Protein AF-A0A2W0CEK5-F1 (afdb_monomer)

Radius of gyration: 24.93 Å; Cα contacts (8 Å, |Δi|>4): 22; chains: 1; bounding box: 55×35×66 Å

Organism: NCBI:txid59845

Foldseek 3Di:
DDDPPDPDDVQNVQLDDDPVPDDPVSNVCSVVVNRDDPDDDPDDDDDDPPPPPPDDDDDD

Sequence (60 aa):
MTQNNQPQDEAEIRNKLDEDGDSLMEKKKIMNGVDIEPQADDWAAKPSPVAFNEGKSSKE

Structure (mmCIF, N/CA/C/O backbone):
data_AF-A0A2W0CEK5-F1
#
_entry.id   AF-A0A2W0CEK5-F1
#
loop_
_atom_site.group_PDB
_atom_site.id
_atom_site.type_symbol
_atom_site.label_atom_id
_atom_site.label_alt_id
_atom_site.label_comp_id
_atom_site.label_asym_id
_atom_site.label_entity_id
_atom_site.label_seq_id
_atom_site.pdbx_PDB_ins_code
_atom_site.Cartn_x
_atom_site.Cartn_y
_atom_site.Cartn_z
_atom_site.occupancy
_atom_site.B_iso_or_equiv
_atom_site.auth_seq_id
_atom_site.auth_comp_id
_atom_site.auth_asym_id
_atom_site.auth_atom_id
_atom_site.pdbx_PDB_model_num
ATOM 1 N N . MET A 1 1 ? 10.051 -22.510 18.689 1.00 40.59 1 MET A N 1
ATOM 2 C CA . MET A 1 1 ? 9.599 -21.224 18.121 1.00 40.59 1 MET A CA 1
ATOM 3 C C . MET A 1 1 ? 8.531 -21.548 17.095 1.00 40.59 1 MET A C 1
ATOM 5 O O . MET A 1 1 ? 8.858 -21.942 15.986 1.00 40.59 1 MET A O 1
ATOM 9 N N . THR A 1 2 ? 7.267 -21.537 17.503 1.00 46.56 2 THR A N 1
ATOM 10 C CA . THR A 1 2 ? 6.128 -21.816 16.623 1.00 46.56 2 THR A CA 1
ATOM 11 C C . THR A 1 2 ? 5.900 -20.573 15.772 1.00 46.56 2 THR A C 1
ATOM 13 O O . THR A 1 2 ? 5.460 -19.548 16.287 1.00 46.56 2 THR A O 1
ATOM 16 N N . GLN A 1 3 ? 6.276 -20.619 14.494 1.00 56.28 3 GLN A N 1
ATOM 17 C CA . GLN A 1 3 ? 5.899 -19.566 13.558 1.00 56.28 3 GLN A CA 1
ATOM 18 C C . GLN A 1 3 ? 4.404 -19.726 13.277 1.00 56.28 3 GLN A C 1
ATOM 20 O O . GLN A 1 3 ? 3.987 -20.665 12.602 1.00 56.28 3 GLN A O 1
ATOM 25 N N . ASN A 1 4 ? 3.599 -18.843 13.868 1.00 57.78 4 ASN A N 1
ATOM 26 C CA . ASN A 1 4 ? 2.178 -18.696 13.572 1.00 57.78 4 ASN A CA 1
ATOM 27 C C . ASN A 1 4 ? 2.029 -18.187 12.130 1.00 57.78 4 ASN A C 1
ATOM 29 O O . ASN A 1 4 ? 1.836 -17.000 11.904 1.00 57.78 4 ASN A O 1
ATOM 33 N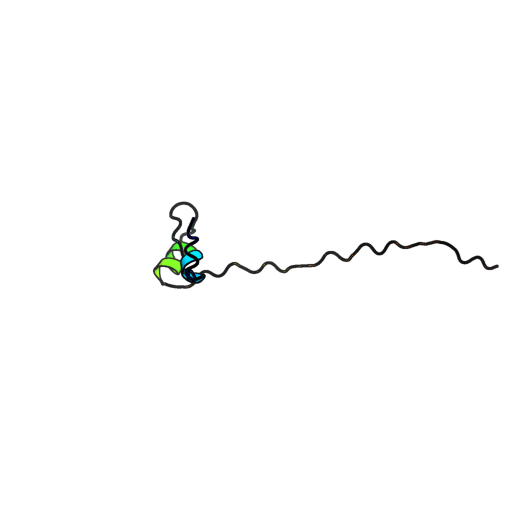 N . ASN A 1 5 ? 2.147 -19.081 11.150 1.00 61.97 5 ASN A N 1
ATOM 34 C CA . ASN A 1 5 ? 1.870 -18.796 9.744 1.00 61.97 5 ASN A CA 1
ATOM 35 C C . ASN A 1 5 ? 0.359 -18.908 9.490 1.00 61.97 5 ASN A C 1
ATOM 37 O O . ASN A 1 5 ? -0.102 -19.757 8.727 1.00 61.97 5 ASN A O 1
ATOM 41 N N . GLN A 1 6 ? -0.427 -18.107 10.2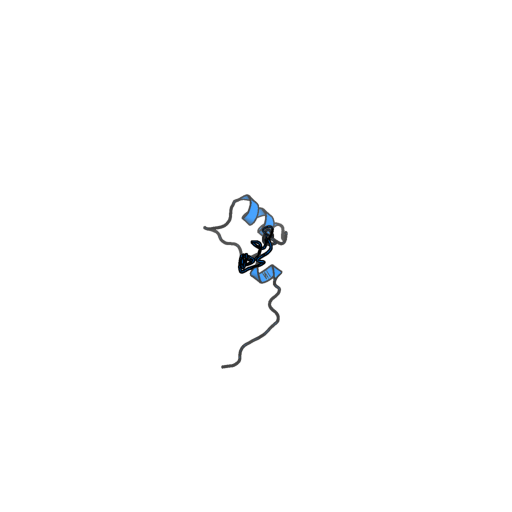13 1.00 63.78 6 GLN A N 1
ATOM 42 C CA . GLN A 1 6 ? -1.788 -17.812 9.777 1.00 63.78 6 GLN A CA 1
ATOM 43 C C . GLN A 1 6 ? -1.653 -17.010 8.475 1.00 63.78 6 GLN A C 1
ATOM 45 O O . GLN A 1 6 ? -0.823 -16.099 8.450 1.00 63.78 6 GLN A O 1
ATOM 50 N N . PRO A 1 7 ? -2.391 -17.341 7.401 1.00 62.31 7 PRO A N 1
ATOM 51 C CA . PRO A 1 7 ? -2.447 -16.477 6.231 1.00 62.31 7 PRO A CA 1
ATOM 52 C C . PRO A 1 7 ? -3.030 -15.146 6.7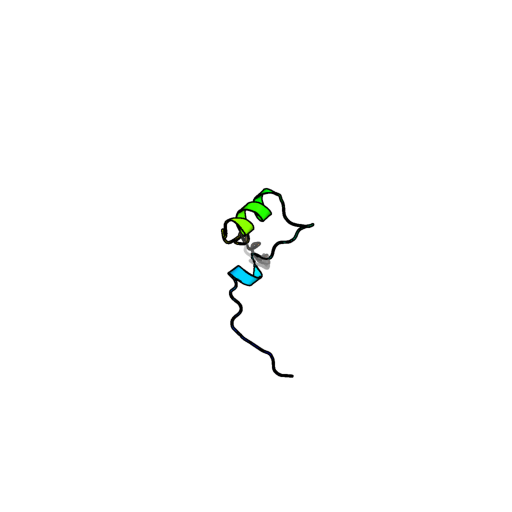01 1.00 62.31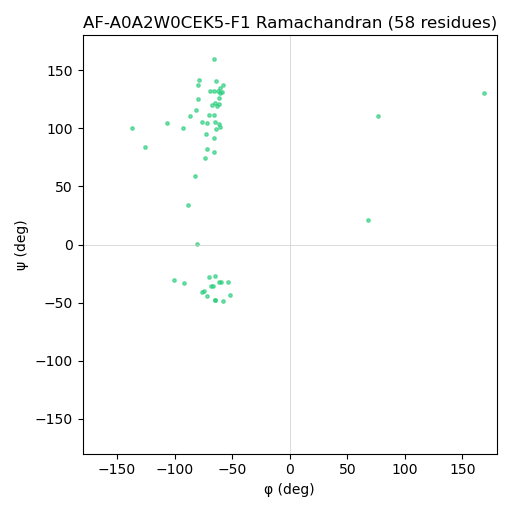 7 PRO A C 1
ATOM 54 O O . PRO A 1 7 ? -4.221 -15.046 6.983 1.00 62.31 7 PRO A O 1
ATOM 57 N N . GLN A 1 8 ? -2.159 -14.163 6.910 1.00 67.56 8 GLN A N 1
ATOM 58 C CA . GLN A 1 8 ? -2.591 -12.805 7.176 1.00 67.56 8 GLN A CA 1
ATOM 59 C C . GLN A 1 8 ? -3.199 -12.288 5.880 1.00 67.56 8 GLN A C 1
ATOM 61 O O . GLN A 1 8 ? -2.620 -12.484 4.811 1.00 67.56 8 GLN A O 1
ATOM 66 N N . ASP A 1 9 ? -4.374 -11.682 5.977 1.00 75.12 9 ASP A N 1
ATOM 67 C CA . ASP A 1 9 ? -5.001 -11.052 4.828 1.00 75.12 9 ASP A CA 1
ATOM 68 C C . ASP A 1 9 ? -4.073 -9.929 4.334 1.00 75.12 9 ASP A C 1
ATOM 70 O O . ASP A 1 9 ? -3.696 -9.033 5.094 1.00 75.12 9 ASP A O 1
ATOM 74 N N . GLU A 1 10 ? -3.638 -10.004 3.074 1.00 74.25 10 GLU A N 1
ATOM 75 C CA . GLU A 1 10 ? -2.727 -9.015 2.492 1.00 74.25 10 GLU A CA 1
ATOM 76 C C . GLU A 1 10 ? -3.342 -7.609 2.528 1.00 74.25 10 GLU A C 1
ATOM 78 O O . GLU A 1 10 ? -2.625 -6.633 2.755 1.00 74.25 10 GLU A O 1
ATOM 83 N N . ALA A 1 11 ? -4.669 -7.494 2.408 1.00 74.56 11 ALA A N 1
ATOM 84 C CA . ALA A 1 11 ? -5.369 -6.223 2.554 1.00 74.56 11 ALA A CA 1
ATOM 85 C C . ALA A 1 11 ? -5.286 -5.695 3.996 1.00 74.56 11 ALA A C 1
ATOM 87 O O . ALA A 1 11 ? -5.126 -4.496 4.206 1.00 74.56 11 ALA A O 1
ATOM 88 N N . GLU A 1 12 ? -5.323 -6.562 5.008 1.00 76.31 12 GLU A N 1
ATOM 89 C CA . GLU A 1 12 ? -5.161 -6.170 6.417 1.00 76.31 12 GLU A CA 1
ATOM 90 C C . GLU A 1 12 ? -3.719 -5.737 6.734 1.00 76.31 12 GLU A C 1
ATOM 92 O O . GLU A 1 12 ? -3.476 -4.906 7.612 1.00 76.31 12 GLU A O 1
ATOM 97 N N . ILE A 1 13 ? -2.740 -6.266 5.995 1.00 77.94 13 ILE A N 1
ATOM 98 C CA . ILE A 1 13 ? -1.345 -5.830 6.092 1.00 77.94 13 ILE A CA 1
ATOM 99 C C . ILE A 1 13 ? -1.150 -4.460 5.426 1.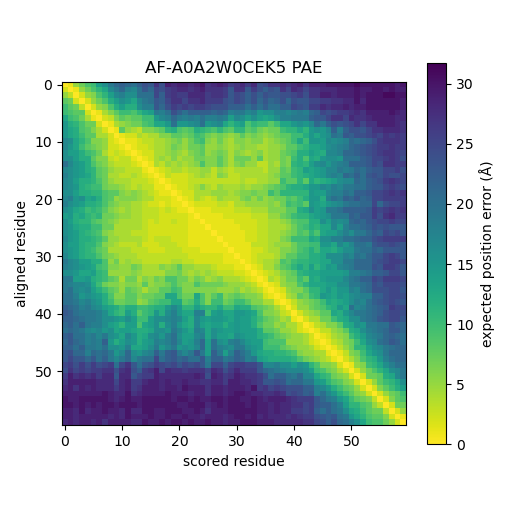00 77.94 13 ILE A C 1
ATOM 101 O O . ILE A 1 13 ? -0.427 -3.634 5.986 1.00 77.94 13 ILE A O 1
ATOM 105 N N . ARG A 1 14 ? -1.789 -4.217 4.272 1.00 79.50 14 ARG A N 1
ATOM 106 C CA . ARG A 1 14 ? -1.688 -2.962 3.504 1.00 79.50 14 ARG A CA 1
ATOM 107 C C . ARG A 1 14 ? -2.490 -1.808 4.105 1.00 79.50 14 ARG A C 1
ATOM 109 O O . ARG A 1 14 ? -1.991 -0.692 4.153 1.00 79.50 14 ARG A O 1
ATOM 116 N N . ASN A 1 15 ? -3.698 -2.063 4.600 1.00 79.94 15 ASN A N 1
ATOM 117 C CA . ASN A 1 15 ? -4.640 -1.025 5.046 1.00 79.94 15 ASN A CA 1
ATOM 118 C C . ASN A 1 15 ? -4.466 -0.632 6.516 1.00 79.94 15 ASN A C 1
ATOM 120 O O . ASN A 1 15 ? -5.437 -0.330 7.215 1.00 79.94 15 ASN A O 1
ATOM 124 N N . LYS A 1 16 ? -3.228 -0.654 7.011 1.00 83.81 16 LYS A N 1
ATOM 125 C CA . LYS A 1 16 ? -2.924 -0.182 8.361 1.00 83.81 16 LYS A CA 1
ATOM 126 C C . LYS A 1 16 ? -2.845 1.334 8.341 1.00 83.81 16 LYS A C 1
ATOM 128 O O . LYS A 1 16 ? -2.075 1.891 7.575 1.00 83.81 16 LYS A O 1
ATOM 133 N N . LEU A 1 17 ? -3.636 1.971 9.199 1.00 84.25 17 LEU A N 1
ATOM 134 C CA . LEU A 1 17 ? -3.633 3.419 9.354 1.00 84.25 17 LEU A CA 1
ATOM 135 C C . 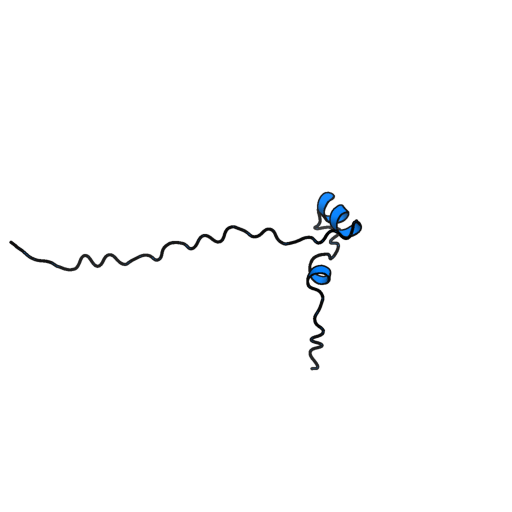LEU A 1 17 ? -2.301 3.880 9.959 1.00 84.25 17 LEU A C 1
ATOM 137 O O . LEU A 1 17 ? -1.976 3.499 11.086 1.00 84.25 17 LEU A O 1
ATOM 141 N N . ASP A 1 18 ? -1.577 4.722 9.232 1.00 86.69 18 ASP A N 1
ATOM 142 C CA . ASP A 1 18 ? -0.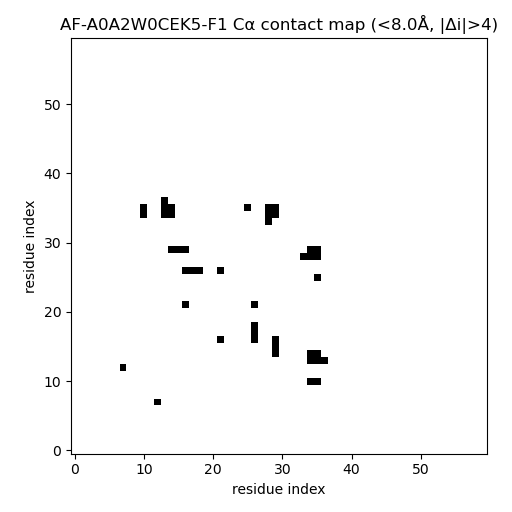407 5.446 9.717 1.00 86.69 18 ASP A CA 1
ATOM 143 C C . ASP A 1 18 ? -0.779 6.922 9.924 1.00 86.69 18 ASP A C 1
ATOM 145 O O . ASP A 1 18 ? -0.950 7.704 8.986 1.00 86.69 18 ASP A O 1
ATOM 149 N N . GLU A 1 19 ? -0.952 7.326 11.183 1.00 84.62 19 GLU A N 1
ATOM 150 C CA . GLU A 1 19 ? -1.380 8.688 11.512 1.00 84.62 19 GLU A CA 1
ATOM 151 C C . GLU A 1 19 ? -0.357 9.758 11.112 1.00 84.62 19 GLU A C 1
ATOM 153 O O . GLU A 1 19 ? -0.760 10.881 10.789 1.00 84.62 19 GLU A O 1
ATOM 158 N N . ASP A 1 20 ? 0.927 9.413 11.059 1.00 86.88 20 ASP A N 1
ATOM 159 C CA . ASP A 1 20 ? 2.012 10.351 10.773 1.00 86.88 20 ASP A CA 1
ATOM 160 C C . ASP A 1 20 ? 2.484 10.259 9.312 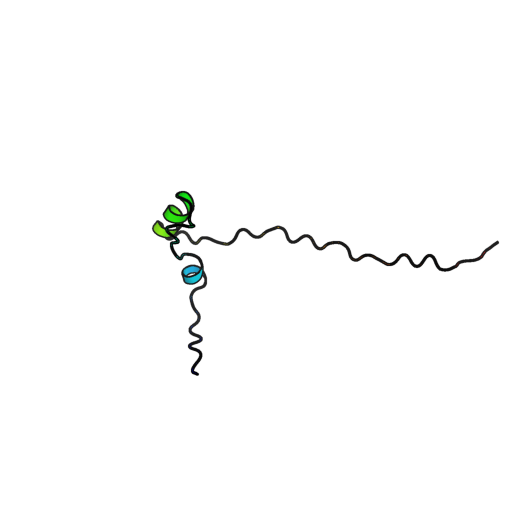1.00 86.88 20 ASP A C 1
ATOM 162 O O . ASP A 1 20 ? 2.902 11.267 8.736 1.00 86.88 20 ASP A O 1
ATOM 166 N N . GLY A 1 21 ? 2.392 9.071 8.705 1.00 83.94 21 GLY A N 1
ATOM 167 C CA . GLY A 1 21 ? 2.816 8.794 7.331 1.00 83.94 21 GLY A CA 1
ATOM 168 C C . GLY A 1 21 ? 1.729 8.959 6.267 1.00 83.94 21 GLY A C 1
ATOM 169 O O . GLY A 1 21 ? 2.039 9.398 5.157 1.00 83.94 21 GLY A O 1
ATOM 170 N N . ASP A 1 22 ? 0.460 8.676 6.587 1.00 85.62 22 ASP A N 1
ATOM 171 C CA . ASP A 1 22 ? -0.601 8.674 5.576 1.00 85.62 22 ASP A CA 1
ATOM 172 C C . ASP A 1 22 ? -1.094 10.089 5.244 1.00 85.62 22 ASP A C 1
ATOM 174 O O . ASP A 1 22 ? -1.413 10.924 6.111 1.00 85.62 22 ASP A O 1
ATOM 178 N N . SER A 1 23 ? -1.287 10.343 3.951 1.00 87.44 23 SER A N 1
ATOM 179 C CA . SER A 1 23 ? -1.981 11.537 3.480 1.00 87.44 23 SER A CA 1
ATOM 180 C C . SER A 1 23 ? -3.460 11.536 3.893 1.00 87.44 23 SER A C 1
ATOM 182 O O . SER A 1 23 ? -4.084 10.498 4.121 1.00 87.44 23 SER A O 1
ATOM 184 N N . LEU A 1 24 ? -4.093 12.717 3.910 1.00 89.19 24 LEU A N 1
ATOM 185 C CA . LEU A 1 24 ? -5.542 12.841 4.155 1.00 89.19 24 LEU A CA 1
ATOM 186 C C . LEU A 1 24 ? -6.387 11.966 3.210 1.00 89.19 24 LEU A C 1
ATOM 188 O O . LEU A 1 24 ? -7.459 11.496 3.592 1.00 89.19 24 LEU A O 1
ATOM 192 N N . MET A 1 25 ? -5.922 11.762 1.974 1.00 87.44 25 MET A N 1
ATOM 193 C CA . MET A 1 25 ? -6.604 10.922 0.993 1.00 87.44 25 MET A CA 1
ATOM 194 C C . MET A 1 25 ? -6.488 9.436 1.343 1.00 87.44 25 MET A C 1
ATOM 196 O O . MET A 1 25 ? -7.488 8.725 1.259 1.00 87.44 25 MET A O 1
ATOM 200 N N . GLU A 1 26 ? -5.303 8.973 1.736 1.00 84.38 26 GLU A N 1
ATOM 201 C CA . GLU A 1 26 ? -5.056 7.579 2.131 1.00 84.38 26 GLU A CA 1
ATOM 202 C C . GLU A 1 26 ? -5.833 7.224 3.395 1.00 84.38 26 GLU A C 1
ATOM 204 O O . GLU A 1 26 ? -6.623 6.283 3.373 1.00 84.38 26 GLU A O 1
ATOM 209 N N . LYS A 1 27 ? -5.776 8.076 4.425 1.00 87.69 27 LYS A N 1
ATOM 210 C CA . LYS A 1 27 ? -6.584 7.929 5.650 1.00 87.69 27 LYS A CA 1
ATOM 211 C C . LYS A 1 27 ? -8.069 7.755 5.338 1.00 87.69 27 LYS A C 1
ATOM 213 O O . LYS A 1 27 ? -8.748 6.905 5.910 1.00 87.69 27 LYS A O 1
ATOM 218 N N . LYS A 1 28 ? -8.591 8.547 4.396 1.00 87.62 28 LYS A N 1
ATOM 219 C CA . LYS A 1 28 ? -9.995 8.465 3.975 1.00 87.62 28 LYS A CA 1
ATOM 220 C C . LYS A 1 28 ? -10.313 7.173 3.219 1.00 87.62 28 LYS A C 1
ATOM 222 O O . LYS A 1 28 ? -11.411 6.650 3.379 1.00 87.62 28 LYS A O 1
ATOM 227 N N . LYS A 1 29 ? -9.386 6.659 2.406 1.00 86.62 29 LYS A N 1
ATOM 228 C CA . LYS A 1 29 ? -9.544 5.368 1.719 1.00 86.62 29 LYS A CA 1
ATOM 229 C C . LYS A 1 29 ? -9.594 4.218 2.725 1.00 86.62 29 LYS A C 1
ATOM 231 O O . LYS A 1 29 ? -10.559 3.461 2.685 1.00 86.62 29 LYS A O 1
ATOM 236 N N . ILE A 1 30 ? -8.664 4.186 3.682 1.00 87.12 30 ILE A N 1
ATOM 237 C CA . ILE A 1 30 ? -8.629 3.183 4.759 1.00 87.12 30 ILE A CA 1
ATOM 238 C C . ILE A 1 30 ? -9.932 3.215 5.569 1.00 87.12 30 ILE A C 1
ATOM 240 O O . ILE A 1 30 ? -10.578 2.184 5.739 1.00 87.12 30 ILE A O 1
ATOM 244 N N . MET A 1 31 ? -10.387 4.400 5.997 1.00 85.12 31 MET A N 1
ATOM 245 C CA . MET A 1 31 ? -11.649 4.544 6.745 1.00 85.12 31 MET A CA 1
ATOM 246 C C . MET A 1 31 ? -12.886 4.097 5.955 1.00 85.12 31 MET A C 1
ATOM 248 O O . MET A 1 31 ? -13.844 3.599 6.541 1.00 85.12 31 MET A O 1
ATOM 252 N N . ASN A 1 32 ? -12.879 4.269 4.634 1.00 86.88 32 ASN A N 1
ATOM 253 C CA . ASN A 1 32 ? -13.962 3.817 3.764 1.00 86.88 32 ASN A CA 1
ATOM 254 C C . ASN A 1 32 ? -13.878 2.315 3.432 1.00 86.88 32 ASN A C 1
ATOM 256 O O . ASN A 1 32 ? -14.715 1.826 2.673 1.00 86.88 32 ASN A O 1
ATOM 260 N N . GLY A 1 33 ? -12.876 1.595 3.952 1.00 80.75 33 GLY A N 1
ATOM 261 C CA . GLY A 1 33 ? -12.614 0.194 3.619 1.00 80.75 33 GLY A CA 1
ATOM 262 C C . GLY A 1 33 ? -12.147 -0.007 2.177 1.00 80.75 33 GLY A C 1
ATOM 263 O O . GLY A 1 33 ? -12.304 -1.093 1.625 1.00 80.75 33 GLY A O 1
ATOM 264 N N . VAL A 1 34 ? -11.630 1.046 1.539 1.00 82.69 34 VAL A N 1
ATOM 265 C CA . VAL A 1 34 ? -11.052 0.963 0.198 1.00 82.69 34 VAL A CA 1
ATOM 266 C C . VAL A 1 34 ? -9.634 0.439 0.338 1.00 82.69 34 VAL A C 1
ATOM 268 O O . VAL A 1 34 ? -8.787 1.114 0.922 1.00 82.69 34 VAL A O 1
ATOM 271 N N . ASP A 1 35 ? -9.399 -0.743 -0.223 1.00 79.25 35 ASP A N 1
ATOM 272 C CA . ASP A 1 35 ? -8.087 -1.379 -0.234 1.00 79.25 35 ASP A CA 1
ATOM 273 C C . ASP A 1 35 ? -7.065 -0.520 -0.994 1.00 79.25 35 ASP A C 1
ATOM 275 O O . ASP A 1 35 ? -7.303 -0.095 -2.131 1.00 79.25 35 ASP A O 1
ATOM 279 N N . ILE A 1 36 ? -5.943 -0.218 -0.342 1.00 78.56 36 ILE A N 1
ATOM 280 C CA . ILE A 1 36 ? -4.834 0.544 -0.910 1.00 78.56 36 ILE A CA 1
ATOM 281 C C . ILE A 1 36 ? -3.839 -0.447 -1.508 1.00 78.56 36 ILE A C 1
ATOM 283 O O . ILE A 1 36 ? -3.010 -1.041 -0.820 1.00 78.56 36 ILE A O 1
ATOM 287 N N . GLU A 1 37 ? -3.905 -0.612 -2.826 1.00 77.62 37 GLU A N 1
ATOM 288 C CA . GLU A 1 37 ? -2.907 -1.382 -3.562 1.00 77.62 37 GLU A CA 1
ATOM 289 C C . GLU A 1 37 ? -1.629 -0.553 -3.774 1.00 77.62 37 GLU A C 1
ATOM 291 O O . GLU A 1 37 ? -1.713 0.650 -4.056 1.00 77.62 37 GLU A O 1
ATOM 296 N N . PRO A 1 38 ? -0.434 -1.166 -3.679 1.00 73.19 38 PRO A N 1
ATOM 297 C CA . PRO A 1 38 ? 0.793 -0.504 -4.087 1.00 73.19 38 PRO A CA 1
ATOM 298 C C . PRO A 1 38 ? 0.704 -0.163 -5.575 1.00 73.19 38 PRO A C 1
ATOM 300 O O . PRO A 1 38 ? 0.310 -0.993 -6.397 1.00 73.19 38 PRO A O 1
ATOM 303 N N . GLN A 1 39 ? 1.091 1.060 -5.927 1.00 70.69 39 GLN A N 1
ATOM 304 C CA . GLN A 1 39 ? 1.248 1.425 -7.328 1.00 70.69 39 GLN A CA 1
ATOM 305 C C . GLN A 1 39 ? 2.364 0.555 -7.913 1.00 70.69 39 GLN A C 1
ATOM 307 O O . GLN A 1 39 ? 3.491 0.565 -7.421 1.00 70.69 39 GLN A O 1
ATOM 312 N N . ALA A 1 40 ? 2.039 -0.249 -8.923 1.00 74.19 40 ALA A N 1
ATOM 313 C CA . ALA A 1 40 ? 3.048 -1.001 -9.648 1.00 74.19 40 ALA A CA 1
ATOM 314 C C . ALA A 1 40 ? 3.872 -0.015 -10.483 1.00 74.19 40 ALA A C 1
ATOM 316 O O . ALA A 1 40 ? 3.357 0.565 -11.438 1.00 74.19 40 ALA A O 1
ATOM 317 N N . ASP A 1 41 ? 5.138 0.181 -10.121 1.00 81.94 41 ASP A N 1
ATOM 318 C CA . ASP A 1 41 ? 6.087 0.856 -11.001 1.00 81.94 41 ASP A CA 1
ATOM 319 C C . ASP A 1 41 ? 6.295 0.012 -12.266 1.00 81.94 41 ASP A C 1
ATOM 321 O O . ASP A 1 41 ? 6.401 -1.217 -12.196 1.00 81.94 41 ASP A O 1
ATOM 325 N N . ASP A 1 42 ? 6.407 0.657 -13.428 1.00 81.38 42 ASP A N 1
ATOM 326 C CA . ASP A 1 42 ? 6.762 -0.028 -14.670 1.00 81.38 42 ASP A CA 1
ATOM 327 C C . ASP A 1 42 ? 8.191 -0.583 -14.564 1.00 81.38 42 ASP A C 1
ATOM 329 O O . ASP A 1 42 ? 9.189 0.143 -14.636 1.00 81.38 42 ASP A O 1
ATOM 333 N N . TRP A 1 43 ? 8.316 -1.900 -14.397 1.00 79.88 43 TRP A N 1
ATOM 334 C CA . TRP A 1 43 ? 9.614 -2.568 -14.368 1.00 79.88 43 TRP A CA 1
ATOM 335 C C . TRP A 1 43 ? 10.210 -2.617 -15.779 1.00 79.88 43 TRP A C 1
ATOM 337 O O . TRP A 1 43 ? 9.947 -3.528 -16.561 1.00 79.88 43 TRP A O 1
ATOM 347 N N . ALA A 1 44 ? 11.062 -1.646 -16.109 1.00 84.12 44 ALA A N 1
ATOM 348 C CA . ALA A 1 44 ? 11.861 -1.682 -17.328 1.00 84.12 44 ALA A CA 1
ATOM 349 C C . ALA A 1 44 ? 13.175 -2.443 -17.086 1.00 84.12 44 ALA A C 1
ATOM 351 O O . ALA A 1 44 ? 14.081 -1.961 -16.398 1.00 84.12 44 ALA A O 1
ATOM 352 N N . ALA A 1 45 ? 13.317 -3.630 -17.684 1.00 83.62 45 ALA A N 1
ATOM 353 C CA . ALA A 1 45 ? 14.600 -4.323 -17.712 1.00 83.62 45 ALA A CA 1
ATOM 354 C C . ALA A 1 45 ? 15.604 -3.496 -18.528 1.00 83.62 45 ALA A C 1
ATOM 356 O O . ALA A 1 45 ? 15.384 -3.213 -19.708 1.00 83.62 45 ALA A O 1
ATOM 357 N N . LYS A 1 46 ? 16.731 -3.118 -17.915 1.00 83.44 46 LYS A N 1
ATOM 358 C CA . LYS A 1 46 ? 17.848 -2.554 -18.680 1.00 83.44 46 LYS A CA 1
ATOM 359 C C . LYS A 1 46 ? 18.335 -3.632 -19.659 1.00 83.44 46 LYS A C 1
ATOM 361 O O . LYS A 1 46 ? 18.525 -4.771 -19.22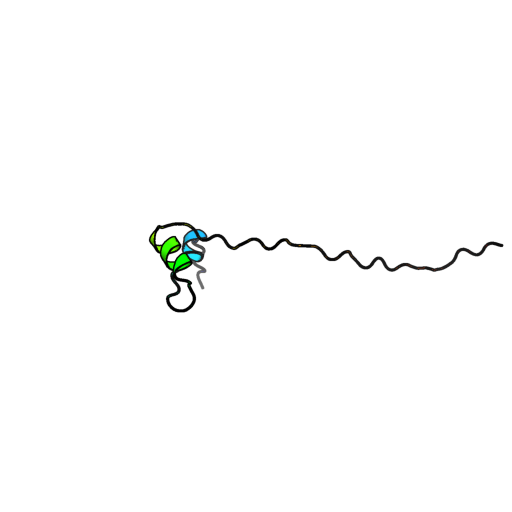5 1.00 83.44 46 LYS A O 1
ATOM 366 N N . PRO A 1 47 ? 18.531 -3.314 -20.951 1.00 82.56 47 PRO A N 1
ATOM 367 C CA . PRO A 1 47 ? 19.043 -4.291 -21.900 1.00 82.56 47 PRO A CA 1
ATOM 368 C C . PRO A 1 47 ? 20.400 -4.809 -21.418 1.00 82.56 47 PRO A C 1
ATOM 370 O O . PRO A 1 47 ? 21.235 -4.037 -20.938 1.00 82.56 47 PRO A O 1
ATOM 373 N N . SER A 1 48 ? 20.607 -6.122 -21.531 1.00 80.62 48 SER A N 1
ATOM 374 C CA . SER A 1 48 ? 21.897 -6.736 -21.219 1.00 80.62 48 SER A CA 1
ATOM 375 C C . SER A 1 48 ? 22.974 -6.111 -22.113 1.00 80.62 48 SER A C 1
ATOM 377 O O . SER A 1 48 ? 22.753 -6.024 -23.327 1.00 80.62 48 SER A O 1
ATOM 379 N N . PRO A 1 49 ? 24.122 -5.671 -21.568 1.00 80.62 49 PRO A N 1
ATOM 380 C CA . PRO A 1 49 ? 25.239 -5.250 -22.393 1.00 80.62 49 PRO A CA 1
ATOM 381 C C . PRO A 1 49 ? 25.734 -6.471 -23.171 1.00 80.62 49 PRO A C 1
ATOM 383 O O . PRO A 1 49 ? 26.455 -7.320 -22.649 1.00 80.62 49 PRO A O 1
ATOM 386 N N . VAL A 1 50 ? 25.321 -6.584 -24.433 1.00 75.19 50 VAL A N 1
ATOM 387 C CA . VAL A 1 50 ? 25.911 -7.547 -25.358 1.00 75.19 50 VAL A CA 1
ATOM 388 C C . VAL A 1 50 ? 27.350 -7.084 -25.562 1.00 75.19 50 VAL A C 1
ATOM 390 O O . VAL A 1 50 ? 27.582 -6.011 -26.117 1.00 75.19 50 VAL A O 1
ATOM 393 N N . ALA A 1 51 ? 28.323 -7.845 -25.058 1.00 69.06 51 ALA A N 1
ATOM 394 C CA . ALA A 1 51 ? 29.723 -7.590 -25.357 1.00 69.06 51 ALA A CA 1
ATOM 395 C C . ALA A 1 51 ? 29.901 -7.750 -26.871 1.00 69.06 51 ALA A C 1
ATOM 397 O O . ALA A 1 51 ? 29.883 -8.867 -27.392 1.00 69.06 51 ALA A O 1
ATOM 398 N N . PHE A 1 52 ? 30.017 -6.632 -27.583 1.00 63.22 52 PHE A N 1
ATOM 399 C CA . PHE A 1 52 ? 30.400 -6.627 -28.985 1.00 63.22 52 PHE A CA 1
ATOM 400 C C . PHE A 1 52 ? 31.847 -7.132 -29.048 1.00 63.22 52 PHE A C 1
ATOM 402 O O . PHE A 1 52 ? 32.798 -6.377 -28.862 1.00 63.22 52 PHE A O 1
ATOM 409 N N . ASN A 1 53 ? 32.020 -8.446 -29.211 1.00 60.03 53 ASN A N 1
ATOM 410 C CA . ASN A 1 53 ? 33.309 -9.037 -29.543 1.00 60.03 53 ASN A CA 1
ATOM 411 C C . ASN A 1 53 ? 33.611 -8.670 -30.997 1.00 60.03 53 ASN A C 1
ATOM 413 O O . ASN A 1 53 ? 33.375 -9.456 -31.913 1.00 60.03 53 ASN A O 1
ATOM 417 N N . GLU A 1 54 ? 34.141 -7.467 -31.215 1.00 60.78 54 GLU A N 1
ATOM 418 C CA . GLU A 1 54 ? 34.817 -7.132 -32.464 1.00 60.78 54 GLU A CA 1
ATOM 419 C C . GLU A 1 54 ? 36.176 -7.837 -32.483 1.00 60.78 54 GLU A C 1
ATOM 421 O O . GLU A 1 54 ? 37.241 -7.275 -32.236 1.00 60.78 54 GLU A O 1
ATOM 426 N N . GLY A 1 55 ? 36.105 -9.146 -32.704 1.00 61.22 55 GLY A N 1
ATOM 427 C CA . GLY A 1 55 ? 37.230 -10.053 -32.778 1.00 61.22 55 GLY A CA 1
ATOM 428 C C . GLY A 1 55 ? 37.193 -10.831 -34.083 1.00 61.22 55 GLY A C 1
ATOM 429 O O . GLY A 1 55 ? 36.795 -11.987 -34.090 1.00 61.22 55 GLY A O 1
ATOM 430 N N . LYS A 1 56 ? 37.724 -10.196 -35.137 1.00 57.16 56 LYS A N 1
ATOM 431 C CA . LYS A 1 56 ? 38.299 -10.795 -36.359 1.00 57.16 56 LYS A CA 1
ATOM 432 C C . LYS A 1 56 ? 37.324 -11.341 -37.420 1.00 57.16 56 LYS A C 1
ATOM 434 O O . LYS A 1 56 ? 36.833 -12.457 -37.330 1.00 57.16 56 LYS A O 1
ATOM 439 N N . SER A 1 57 ? 37.272 -10.644 -38.557 1.00 48.69 57 SER A N 1
ATOM 440 C CA . SER A 1 57 ? 37.318 -11.308 -39.866 1.00 48.69 57 SER A CA 1
ATOM 441 C C . SER A 1 57 ? 38.253 -10.536 -40.794 1.00 48.69 57 SER A C 1
ATOM 443 O O . SER A 1 57 ? 37.894 -9.503 -41.348 1.00 48.69 57 SER A O 1
ATOM 445 N N . SER A 1 58 ? 39.477 -11.045 -40.930 1.00 59.09 58 SER A N 1
ATOM 446 C CA . SER A 1 58 ? 40.392 -10.718 -42.021 1.00 59.09 58 SER A CA 1
ATOM 447 C C . SER A 1 58 ? 39.773 -11.102 -43.370 1.00 59.09 58 SER A C 1
ATOM 449 O O . SER A 1 58 ? 39.325 -12.239 -43.512 1.00 59.09 58 SER A O 1
ATOM 451 N N . LYS A 1 59 ? 39.789 -10.182 -44.339 1.00 51.47 59 LYS A N 1
ATOM 452 C CA . LYS A 1 59 ? 39.743 -10.369 -45.810 1.00 51.47 59 LYS A CA 1
ATOM 453 C C . LYS A 1 59 ? 39.493 -8.984 -46.412 1.00 51.47 59 LYS A C 1
ATOM 455 O O . LYS A 1 59 ? 38.573 -8.322 -45.955 1.00 51.47 59 LYS A O 1
ATOM 460 N N . GLU A 1 60 ? 40.207 -8.462 -47.392 1.00 42.53 60 GLU A N 1
ATOM 461 C CA . GLU A 1 60 ? 41.368 -8.832 -48.210 1.00 42.53 60 GLU A CA 1
ATOM 462 C C . GLU A 1 60 ? 41.830 -7.511 -48.848 1.00 42.53 60 GLU A C 1
ATOM 464 O O . GLU A 1 60 ? 40.943 -6.650 -49.075 1.00 42.53 60 GLU A O 1
#

pLDDT: mean 74.39, std 12.67, range [40.59, 89.19]

Solvent-accessible surface area (backbone atoms only — not comparable to full-atom values): 4388 Å² total; per-residue (Å²): 134,85,78,82,79,65,87,70,57,66,61,68,68,55,50,58,88,45,90,88,78,48,49,78,66,52,51,50,31,43,76,70,70,44,79,63,73,80,82,80,73,86,85,75,80,75,78,78,84,74,79,80,75,90,72,84,79,90,82,133

Mean predicted aligned error: 14.42 Å

Secondary structure (DSSP, 8-state):
---------HHHHH----TTTS-HHHHHHHHTT---PPP-----PPPP------------